Protein 6ATY (pdb70)

Nearest PDB structures (foldseek):
  6aty-assembly1_A  TM=1.027E+00  e=3.567E-07  Lychas mucronatus
  6ay7-assembly2_B  TM=8.624E-01  e=1.722E-01  Androctonus australis
  2ktx-assembly1_A  TM=7.667E-01  e=9.234E-02  Androctonus mauritanicus mauritanicus
  1r1g-assembly1_A  TM=7.873E-01  e=2.435E-01  unclassified
  1q2k-assembly1_A  TM=7.404E-01  e=4.540E-01  unclassified

B-factor: mean 19.0, std 8.44, range [8.44, 53.83]

Radius of gyration: 8.3 Å; Cα contacts (8 Å, |Δi|>4): 91; chains: 1; bounding box: 16×20×18 Å

Structure (mmCIF, N/CA/C/O backbone):
data_6ATY
#
_entry.id   6ATY
#
_cell.length_a   39.775
_cell.length_b   39.775
_cell.length_c   68.563
_cell.angle_alpha   90.00
_cell.angle_beta   90.00
_cell.angle_gamma   120.00
#
_symmetry.space_group_name_H-M   'P 63 2 2'
#
loop_
_entity.id
_entity.type
_entity.pdbx_description
1 polymer 'Venom protein 51.1'
2 non-polymer GLYCEROL
3 water water
#
loop_
_atom_site.group_PDB
_atom_site.id
_atom_site.type_symbol
_atom_site.label_atom_id
_atom_site.label_alt_id
_atom_site.label_comp_id
_atom_site.label_asym_id
_atom_site.label_entity_id
_atom_site.label_seq_id
_atom_site.pdbx_PDB_ins_code
_atom_site.Cartn_x
_atom_site.Cartn_y
_atom_site.Cartn_z
_atom_site.occupancy
_atom_site.B_iso_or_equiv
_atom_site.auth_seq_id
_atom_site.auth_comp_id
_atom_site.auth_asym_id
_atom_site.auth_atom_id
_atom_site.pdbx_PDB_model_num
ATOM 1 N N . SER A 1 2 ? 1.442 18.080 2.078 1.00 29.35 0 SER A N 1
ATOM 2 C CA . SER A 1 2 ? 2.721 17.632 2.685 1.00 27.00 0 SER A CA 1
ATOM 3 C C . SER A 1 2 ? 3.555 16.892 1.628 1.00 26.74 0 SER A C 1
ATOM 4 O O . SER A 1 2 ? 2.994 16.345 0.630 1.00 29.15 0 SER A O 1
ATOM 7 N N . ILE A 1 3 ? 4.880 16.894 1.828 1.00 21.16 1 ILE A N 1
ATOM 8 C CA . ILE A 1 3 ? 5.769 15.860 1.223 1.00 17.45 1 ILE A CA 1
ATOM 9 C C . ILE A 1 3 ? 5.990 14.709 2.188 1.00 15.21 1 ILE A C 1
ATOM 10 O O . ILE A 1 3 ? 5.690 14.852 3.366 1.00 13.47 1 ILE A O 1
ATOM 15 N N . SER A 1 4 ? 6.341 13.531 1.666 1.00 15.05 2 SER A N 1
ATOM 16 C CA . SER A 1 4 ? 6.836 12.408 2.478 1.00 16.02 2 SER A CA 1
ATOM 17 C C . SER A 1 4 ? 8.326 12.328 2.308 1.00 14.25 2 SER A C 1
ATOM 18 O O . SER A 1 4 ? 8.859 12.556 1.196 1.00 15.01 2 SER A O 1
ATOM 21 N N . ILE A 1 5 ? 9.021 12.055 3.393 1.00 13.94 3 ILE A N 1
ATOM 22 C CA . ILE A 1 5 ? 10.472 11.888 3.347 1.00 14.84 3 ILE A CA 1
ATOM 23 C C . ILE A 1 5 ? 10.895 10.433 3.503 1.00 16.79 3 ILE A C 1
ATOM 24 O O . ILE A 1 5 ? 12.067 10.153 3.519 1.00 17.30 3 ILE A O 1
ATOM 29 N N . GLY A 1 6 ? 9.984 9.502 3.671 1.00 17.68 4 GLY A N 1
ATOM 30 C CA . GLY A 1 6 ? 10.454 8.069 3.634 1.00 23.18 4 GLY A CA 1
ATOM 31 C C . GLY A 1 6 ? 11.331 7.639 4.838 1.00 23.36 4 GLY A C 1
ATOM 32 O O . GLY A 1 6 ? 12.100 6.681 4.765 1.00 30.79 4 GLY A O 1
ATOM 33 N N . ILE A 1 7 ? 11.216 8.365 5.941 1.00 18.96 5 ILE A N 1
ATOM 34 C CA . ILE A 1 7 ? 11.752 7.973 7.254 1.00 16.28 5 ILE A CA 1
ATOM 35 C C . ILE A 1 7 ? 10.585 7.224 7.916 1.00 14.30 5 ILE A C 1
ATOM 36 O O . ILE A 1 7 ? 9.432 7.670 7.865 1.00 12.54 5 ILE A O 1
ATOM 41 N N . LYS A 1 8 ? 10.889 6.092 8.508 1.00 12.57 6 LYS A N 1
ATOM 42 C CA . LYS A 1 8 ? 9.912 5.283 9.237 1.00 12.34 6 LYS A CA 1
ATOM 43 C C . LYS A 1 8 ? 9.663 5.880 10.599 1.00 10.64 6 LYS A C 1
ATOM 44 O O . LYS A 1 8 ? 10.588 6.361 11.270 1.00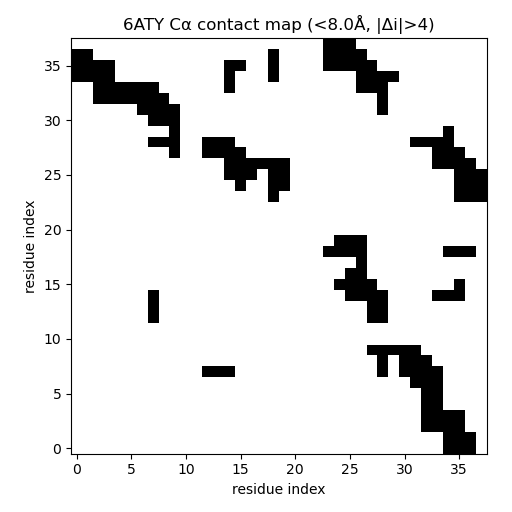 9.70 6 LYS A O 1
ATOM 50 N N . CYS A 1 9 ? 8.417 5.784 11.021 1.00 10.22 7 CYS A N 1
ATOM 51 C CA . CYS A 1 9 ? 7.929 6.402 12.258 1.00 10.12 7 CYS A CA 1
ATOM 52 C C . CYS A 1 9 ? 6.751 5.614 12.835 1.00 9.49 7 CYS A C 1
ATOM 53 O O . CYS A 1 9 ? 6.170 4.763 12.172 1.00 8.44 7 CYS A O 1
ATOM 56 N N . SER A 1 10 ? 6.393 5.957 14.061 1.00 10.13 8 SER A N 1
ATOM 57 C CA . SER A 1 10 ? 5.142 5.486 14.678 1.00 10.71 8 SER A CA 1
ATOM 58 C C . SER A 1 10 ? 4.394 6.696 15.220 1.00 11.24 8 SER A C 1
ATOM 59 O O . SER A 1 10 ? 4.972 7.510 15.933 1.00 10.03 8 SER A O 1
ATOM 62 N N . PRO A 1 11 ? 3.066 6.766 14.976 1.00 11.83 9 PRO A N 1
ATOM 63 C CA . PRO A 1 11 ? 2.290 7.803 15.599 1.00 11.56 9 PRO A CA 1
ATOM 64 C C . PRO A 1 11 ? 2.337 7.843 17.106 1.00 11.37 9 PRO A C 1
ATOM 65 O O . PRO A 1 11 ? 2.156 8.930 17.690 1.00 10.13 9 PRO A O 1
ATOM 69 N N . SER A 1 12 ? 2.630 6.709 17.731 1.00 11.91 10 SER A N 1
ATOM 70 C CA A SER A 1 12 ? 2.645 6.618 19.182 0.50 12.55 10 SER A CA 1
ATOM 71 C CA B SER A 1 12 ? 2.665 6.589 19.191 0.50 12.73 10 SER A CA 1
ATOM 72 C C . SER A 1 12 ? 3.868 7.261 19.830 1.00 13.12 10 SER A C 1
ATOM 73 O O . SER A 1 12 ? 3.853 7.564 21.045 1.00 12.93 10 SER A O 1
ATOM 78 N N . ILE A 1 13 ? 4.925 7.432 19.054 1.00 12.51 11 ILE A N 1
ATOM 79 C CA . ILE A 1 13 ? 6.112 8.134 19.467 1.00 13.20 11 ILE A CA 1
ATOM 80 C C . ILE A 1 13 ? 6.660 8.868 18.240 1.00 11.78 11 ILE A C 1
ATOM 81 O O . ILE A 1 13 ? 7.658 8.509 17.637 1.00 12.29 11 ILE A O 1
ATOM 86 N N . ASP A 1 14 ? 5.931 9.908 17.874 1.00 11.87 12 ASP A N 1
ATOM 87 C CA . ASP A 1 14 ? 6.081 10.570 16.580 1.00 10.73 12 ASP A CA 1
ATOM 88 C C . ASP A 1 14 ? 7.183 11.594 16.662 1.00 10.29 12 ASP A C 1
ATOM 89 O O . ASP A 1 14 ? 7.015 12.705 17.232 1.00 9.43 12 ASP A O 1
ATOM 94 N N . LEU A 1 15 ? 8.316 11.223 16.056 1.00 10.75 13 LEU A N 1
ATOM 95 C CA . LEU A 1 15 ? 9.493 12.090 15.989 1.00 11.97 13 LEU A CA 1
ATOM 96 C C . LEU A 1 15 ? 9.772 12.714 14.593 1.00 11.93 13 LEU A C 1
ATOM 97 O O . LEU A 1 15 ? 10.906 13.151 14.290 1.00 11.67 13 LEU A O 1
ATOM 102 N N . CYS A 1 16 ? 8.724 12.865 13.810 1.00 10.43 14 CYS A N 1
ATOM 103 C CA . CYS A 1 16 ? 8.838 13.378 12.441 1.00 10.76 14 CYS A CA 1
ATOM 104 C C . CYS A 1 16 ? 9.114 14.888 12.392 1.00 10.72 14 CYS A C 1
ATOM 105 O O . CYS A 1 16 ? 9.826 15.343 11.501 1.00 10.18 14 CYS A O 1
ATOM 108 N N . GLU A 1 17 ? 8.567 15.661 13.345 1.00 10.98 15 GLU A N 1
ATOM 109 C CA . GLU A 1 17 ? 8.824 17.120 13.345 1.00 11.75 15 GLU A CA 1
ATOM 110 C C . GLU A 1 17 ? 10.323 17.445 13.317 1.00 11.86 15 GLU A C 1
ATOM 111 O O . GLU A 1 17 ? 10.786 18.259 12.499 1.00 10.94 15 GLU A O 1
ATOM 117 N N . GLY A 1 18 ? 11.092 16.794 14.168 1.00 12.33 16 GLY A N 1
ATOM 118 C CA . GLY A 1 18 ? 12.566 17.008 14.207 1.00 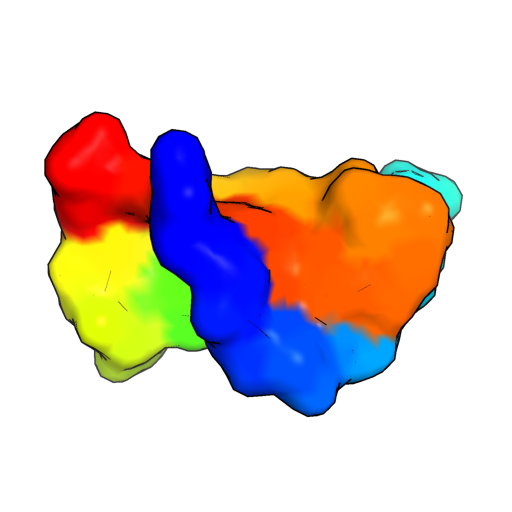12.83 16 GLY A CA 1
ATOM 119 C C . GLY A 1 18 ? 13.250 16.623 12.890 1.00 13.09 16 GLY A C 1
ATOM 120 O O . GLY A 1 18 ? 14.109 17.354 12.376 1.00 13.23 16 GLY A O 1
ATOM 121 N N . GLN A 1 19 ? 12.790 15.515 12.295 1.00 13.54 17 GLN A N 1
ATOM 122 C CA . GLN A 1 19 ? 13.331 15.045 11.019 1.00 13.63 17 GLN A CA 1
ATOM 123 C C . GLN A 1 19 ? 13.024 16.041 9.924 1.00 12.32 17 GLN A C 1
ATOM 124 O O . GLN A 1 19 ? 13.834 16.268 9.067 1.00 12.25 17 GLN A O 1
ATOM 130 N N . CYS A 1 20 ? 11.823 16.601 9.946 1.00 12.12 18 CYS A N 1
ATOM 131 C CA . CYS A 1 20 ? 11.406 17.610 8.966 1.00 11.64 18 CYS A CA 1
ATOM 132 C C . CYS A 1 20 ? 12.152 18.941 9.168 1.00 11.82 18 CYS A C 1
ATOM 133 O O . CYS A 1 20 ? 12.554 19.564 8.190 1.00 12.10 18 CYS A O 1
ATOM 136 N N . ARG A 1 21 ? 12.330 19.363 10.424 1.00 12.13 19 ARG A N 1
ATOM 137 C CA . ARG A 1 21 ? 12.929 20.659 10.720 1.00 12.90 19 ARG A CA 1
ATOM 138 C C . ARG A 1 21 ? 14.396 20.688 10.338 1.00 12.79 19 ARG A C 1
ATOM 139 O O . ARG A 1 21 ? 14.834 21.694 9.802 1.00 12.48 19 ARG A O 1
ATOM 147 N N . ILE A 1 22 ? 15.126 19.599 10.521 1.00 13.93 20 ILE A N 1
ATOM 148 C CA . ILE A 1 22 ? 16.593 19.595 10.092 1.00 15.17 20 ILE A CA 1
ATOM 149 C C . ILE A 1 22 ? 16.708 19.59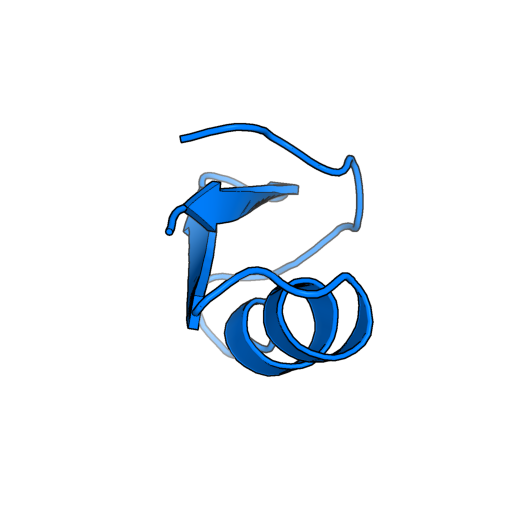7 8.565 1.00 15.74 20 ILE A C 1
ATOM 150 O O . ILE A 1 22 ? 17.702 20.091 8.016 1.00 16.04 20 ILE A O 1
ATOM 155 N N . ARG A 1 23 ? 15.618 19.184 7.885 1.00 15.39 21 ARG A N 1
ATOM 156 C CA . ARG A 1 23 ? 15.496 19.260 6.415 1.00 16.36 21 ARG A CA 1
ATOM 157 C C . ARG A 1 23 ? 14.832 20.545 5.951 1.00 17.97 21 ARG A C 1
ATOM 158 O O . ARG A 1 23 ? 14.438 20.686 4.769 1.00 18.97 21 ARG A O 1
ATOM 166 N N . LYS A 1 24 ? 14.707 21.504 6.870 1.00 18.04 22 LYS A N 1
ATOM 167 C CA . LYS A 1 24 ? 14.225 22.841 6.602 1.00 19.96 22 LYS A CA 1
ATOM 168 C C . LYS A 1 24 ? 12.743 22.944 6.310 1.00 20.09 22 LYS A C 1
ATOM 169 O O . LYS A 1 24 ? 12.337 23.869 5.625 1.00 19.58 22 LYS A O 1
ATOM 175 N N . TYR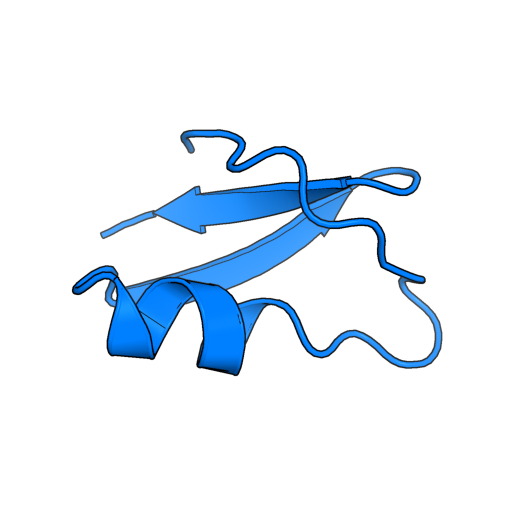 A 1 25 ? 11.917 22.011 6.818 1.00 18.52 23 TYR A N 1
ATOM 176 C CA . TYR A 1 25 ? 10.481 22.212 6.879 1.00 21.01 23 TYR A CA 1
ATOM 177 C C . TYR A 1 25 ? 10.121 22.708 8.268 1.00 22.90 23 TYR A C 1
ATOM 178 O O . TYR A 1 25 ? 10.941 22.634 9.192 1.00 29.44 23 TYR A O 1
ATOM 187 N N . PHE A 1 26 ? 8.933 23.259 8.434 1.00 20.41 24 PHE A N 1
ATOM 188 C CA . PHE A 1 26 ? 8.542 23.784 9.733 1.00 20.63 24 PHE A CA 1
ATOM 189 C C . PHE A 1 26 ? 7.951 22.698 10.598 1.00 20.02 24 PHE A C 1
ATOM 190 O O . PHE A 1 26 ? 8.081 22.739 11.819 1.00 19.70 24 PHE A O 1
ATOM 198 N N . THR A 1 27 ? 7.161 21.811 9.999 1.00 18.09 25 THR A N 1
ATOM 199 C CA . THR A 1 27 ? 6.597 20.767 10.802 1.00 18.42 25 THR A CA 1
ATOM 200 C C . THR A 1 27 ? 6.428 19.463 10.095 1.00 15.12 25 THR A C 1
ATOM 201 O O . THR A 1 27 ? 6.705 19.355 8.908 1.00 13.92 25 THR A O 1
ATOM 205 N N . GLY A 1 28 ? 6.112 18.445 10.876 1.00 14.82 26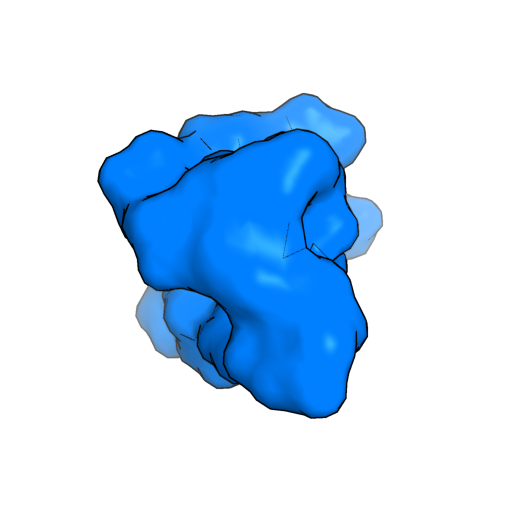 GLY A N 1
ATOM 206 C CA . GLY A 1 28 ? 6.018 17.077 10.339 1.00 14.85 26 GLY A CA 1
ATOM 207 C C . GLY A 1 28 ? 5.206 16.199 11.262 1.00 14.97 26 GLY A C 1
ATOM 208 O O . GLY A 1 28 ? 4.993 16.566 12.414 1.00 14.55 26 GLY A O 1
ATOM 209 N N . TYR A 1 29 ? 4.767 15.056 10.748 1.00 13.29 27 TYR A N 1
ATOM 210 C CA . TYR A 1 29 ? 3.948 14.119 11.509 1.00 13.80 27 TYR A CA 1
ATOM 211 C C . TYR A 1 29 ? 4.055 12.751 10.825 1.00 11.86 27 TYR A C 1
ATOM 212 O O . TYR A 1 29 ? 4.394 12.656 9.647 1.00 11.03 27 TYR A O 1
ATOM 221 N N . CYS A 1 30 ? 3.790 11.729 11.602 1.00 11.47 28 CYS A N 1
ATOM 222 C CA . CYS A 1 30 ? 3.795 10.371 11.160 1.00 11.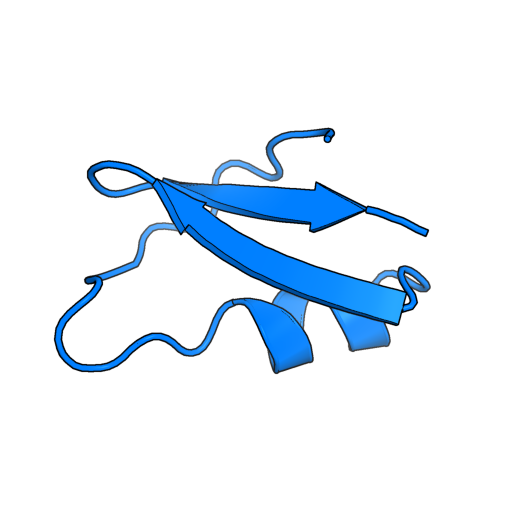40 28 CYS A CA 1
ATOM 223 C C . CYS A 1 30 ? 2.384 10.067 10.637 1.00 12.53 28 CYS A C 1
ATOM 224 O O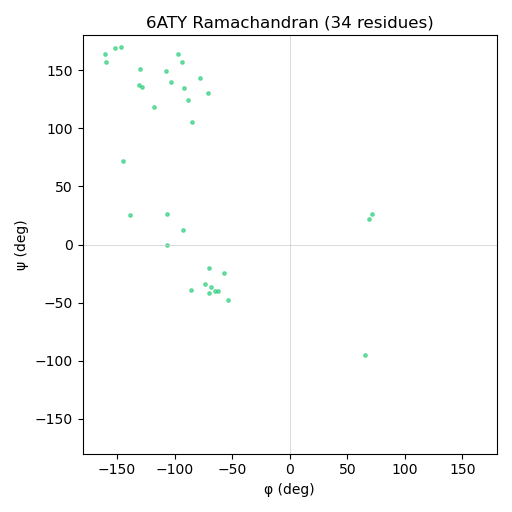 . CYS A 1 30 ? 1.408 10.106 11.377 1.00 13.95 28 CYS A O 1
ATOM 227 N N . SER A 1 31 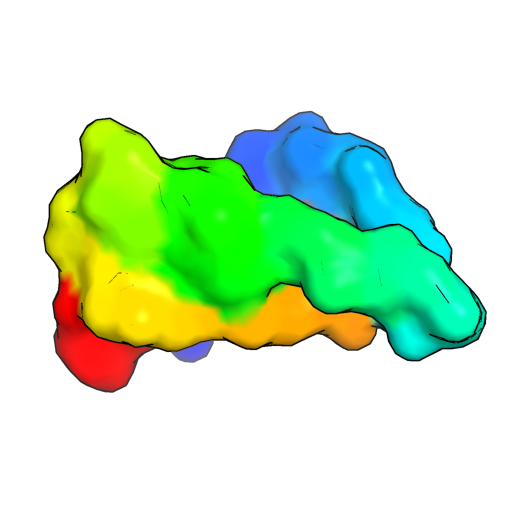? 2.495 9.544 9.172 1.00 15.67 31 SER A N 1
ATOM 228 C CA . SER A 1 31 ? 1.260 9.013 8.613 1.00 17.89 31 SER A CA 1
ATOM 229 C C . SER A 1 31 ? 1.430 7.570 8.269 1.00 16.71 31 SER A C 1
ATOM 230 O O . SER A 1 31 ? 2.234 7.244 7.409 1.00 17.48 31 SER A O 1
ATOM 233 N N . GLY A 1 32 ? 0.632 6.717 8.920 1.00 16.81 32 GLY A N 1
ATOM 234 C CA . GLY A 1 32 ? 0.798 5.278 8.861 1.00 16.90 32 GLY A CA 1
ATOM 235 C C . GLY A 1 32 ? 2.121 4.902 9.513 1.00 15.91 32 GLY A C 1
ATOM 236 O O . GLY A 1 32 ? 2.211 4.751 10.741 1.00 15.19 32 GLY A O 1
ATOM 237 N N . ASP A 1 33 ? 3.155 4.766 8.690 1.00 15.41 33 ASP A N 1
ATOM 238 C CA . ASP A 1 33 ? 4.487 4.549 9.233 1.00 15.48 33 ASP A CA 1
ATOM 239 C C . ASP A 1 33 ? 5.573 5.333 8.526 1.00 13.45 33 ASP A C 1
ATOM 240 O O . ASP A 1 33 ? 6.710 4.961 8.623 1.00 11.59 33 ASP A O 1
ATOM 245 N N . THR A 1 34 ? 5.217 6.465 7.907 1.00 12.84 34 THR A N 1
ATOM 246 C CA . THR A 1 34 ? 6.153 7.278 7.164 1.00 13.15 34 THR A CA 1
ATOM 247 C C . THR A 1 34 ? 6.027 8.726 7.576 1.00 11.88 34 THR A C 1
ATOM 248 O O . THR A 1 34 ? 4.892 9.208 7.771 1.00 10.94 34 THR A O 1
ATOM 252 N N . CYS A 1 35 ? 7.171 9.415 7.753 1.00 10.74 35 CYS A N 1
ATOM 253 C CA . CYS A 1 35 ? 7.146 10.877 8.055 1.00 10.23 35 CYS A CA 1
ATOM 254 C C . CYS A 1 35 ? 6.724 11.740 6.854 1.00 10.02 35 CYS A C 1
ATOM 255 O O . CYS A 1 35 ? 7.274 11.597 5.719 1.00 9.89 35 CYS A O 1
ATOM 258 N N . HIS A 1 36 ? 5.765 12.623 7.135 1.00 10.24 36 HIS A N 1
ATOM 259 C CA . HIS A 1 36 ? 5.388 13.724 6.239 1.00 12.14 36 HIS A CA 1
ATOM 260 C C . HIS A 1 36 ? 5.872 15.041 6.806 1.00 12.89 36 HIS A C 1
ATOM 261 O O . HIS A 1 36 ? 5.969 15.196 8.041 1.00 11.83 36 HIS A O 1
ATOM 268 N N . CYS A 1 37 ? 6.190 15.987 5.914 1.00 12.65 37 CYS A N 1
ATOM 269 C CA . CYS A 1 37 ? 6.647 17.327 6.333 1.00 12.90 37 CYS A CA 1
ATOM 270 C C . CYS A 1 37 ? 5.844 18.377 5.595 1.00 14.31 37 CYS A C 1
ATOM 271 O O . CYS A 1 37 ? 5.362 18.127 4.489 1.00 13.04 37 CYS A O 1
ATOM 274 N N . SER A 1 38 ? 5.658 19.542 6.202 1.00 16.22 38 SER A N 1
ATOM 275 C CA . SER A 1 38 ? 5.135 20.685 5.436 1.00 18.85 38 SER A CA 1
ATOM 276 C C . SER A 1 38 ? 5.745 21.976 5.912 1.00 18.21 38 SER A C 1
ATOM 277 O O . SER A 1 38 ? 6.311 22.025 7.024 1.00 17.47 38 SER A O 1
ATOM 280 N N A GLY A 1 39 ? 5.593 23.035 5.118 0.50 16.17 39 GLY A N 1
ATOM 281 N N B GLY A 1 39 ? 3.453 24.389 5.282 0.50 39.62 39 GLY A N 1
ATOM 282 C CA A GLY A 1 39 ? 6.144 24.326 5.513 0.50 16.67 39 GLY A CA 1
ATOM 283 C CA B GLY A 1 39 ? 4.687 25.118 5.703 0.50 39.07 39 GLY A CA 1
ATOM 284 C C A GLY A 1 39 ? 7.660 24.301 5.370 0.50 17.56 39 GLY A C 1
ATOM 285 C C B GLY A 1 39 ? 5.670 25.296 4.563 0.50 36.26 39 GLY A C 1
ATOM 286 O O A GLY A 1 39 ? 8.387 24.957 6.128 0.50 20.51 39 GLY A O 1
ATOM 287 O O B GLY A 1 39 ? 5.455 24.782 3.474 0.50 33.29 39 GLY A O 1
#

Secondary structure (DSSP, 8-state):
-EEEEEE--GGG--HHHHHHHTT-SEEEEETTEEEEE-

Solvent-accessible surface area: 2598 Å² total; per-residue (Å²): 94,76,67,37,63,58,158,22,47,85,111,118,58,123,0,72,42,62,0,110,140,99,189,70,138,48,11,98,13,50,63,70,40,1,37,0,44,82

Foldseek 3Di:
DAWDFDFADQVGWPLQVVQVVVPFRGWTADPTTIDGHD

Sequence (38 aa):
SISIGIKCSPSSIDLCEGQCRIRKYFTGYCSGDTCHCSGG

Organism: Lychas mucronatus (NCBI:txid172552)